Protein AF-A0A0M1JGL8-F1 (afdb_monomer)

pLDDT: mean 87.64, std 12.74, range [38.22, 98.44]

Foldseek 3Di:
DPPPCCDPVNVVVVVLVVLCVPPNDVVSVVVVCVPDVDDDDCVVVVCVPVVVDDPVNVVVVVVVVVD

Structure (mmCIF, N/CA/C/O backbone):
data_AF-A0A0M1JGL8-F1
#
_entry.id   AF-A0A0M1JGL8-F1
#
loop_
_atom_site.group_PDB
_atom_site.id
_atom_site.type_symbol
_atom_site.label_atom_id
_atom_site.label_alt_id
_atom_site.label_comp_id
_atom_site.label_asym_id
_atom_site.label_entity_id
_atom_site.label_seq_id
_atom_site.pdbx_PDB_ins_code
_atom_site.Cartn_x
_atom_site.Cartn_y
_atom_site.Cartn_z
_atom_site.occupancy
_atom_site.B_iso_or_equiv
_atom_site.auth_seq_id
_atom_site.auth_comp_id
_atom_site.auth_asym_id
_atom_site.auth_atom_id
_atom_site.pdbx_PDB_model_num
ATOM 1 N N . MET A 1 1 ? -3.049 -2.084 36.194 1.00 38.22 1 MET A N 1
ATOM 2 C CA . MET A 1 1 ? -3.190 -2.779 34.897 1.00 38.22 1 MET A CA 1
ATOM 3 C C . MET A 1 1 ? -2.134 -2.215 33.966 1.00 38.22 1 MET A C 1
ATOM 5 O O . MET A 1 1 ? -2.144 -1.012 33.744 1.00 38.22 1 MET A O 1
ATOM 9 N N . LEU A 1 2 ? -1.176 -3.032 33.521 1.00 45.00 2 LEU A N 1
ATOM 10 C CA . LEU A 1 2 ? -0.169 -2.600 32.553 1.00 45.00 2 LEU A CA 1
ATOM 11 C C . LEU A 1 2 ? -0.872 -2.447 31.205 1.00 45.00 2 LEU A C 1
ATOM 13 O O . LEU A 1 2 ? -1.254 -3.437 30.586 1.00 45.00 2 LEU A O 1
ATOM 17 N N . VAL A 1 3 ? -1.114 -1.207 30.791 1.00 56.09 3 VAL A N 1
ATOM 18 C CA . VAL A 1 3 ? -1.568 -0.928 29.433 1.00 56.09 3 VAL A CA 1
ATOM 19 C C . VAL A 1 3 ? -0.361 -1.211 28.548 1.00 56.09 3 VAL A C 1
ATOM 21 O O . VAL A 1 3 ? 0.584 -0.428 28.531 1.00 56.09 3 VAL A O 1
ATOM 24 N N . ASN A 1 4 ? -0.348 -2.360 27.872 1.00 60.03 4 ASN A N 1
ATOM 25 C CA . ASN A 1 4 ? 0.551 -2.564 26.74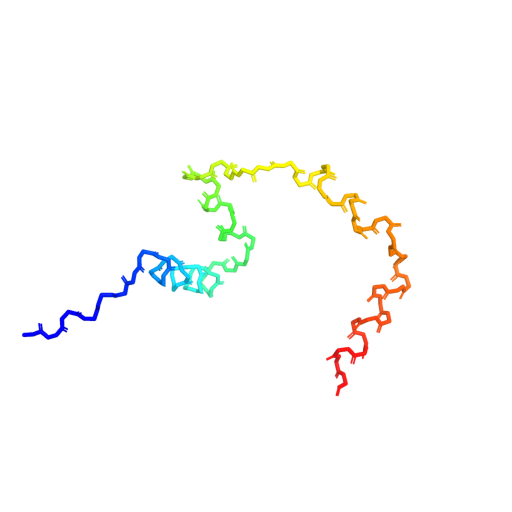4 1.00 60.03 4 ASN A CA 1
ATOM 26 C C . ASN A 1 4 ? 0.179 -1.498 25.716 1.00 60.03 4 ASN A C 1
ATOM 28 O O . ASN A 1 4 ? -0.826 -1.622 25.019 1.00 60.03 4 ASN A O 1
ATOM 32 N N . THR A 1 5 ? 0.928 -0.401 25.684 1.00 62.56 5 THR A N 1
ATOM 33 C CA . THR A 1 5 ? 0.732 0.685 24.731 1.00 62.56 5 THR A CA 1
ATOM 34 C C . THR A 1 5 ? 1.270 0.235 23.384 1.00 62.56 5 THR A C 1
ATOM 36 O O . THR A 1 5 ? 2.347 0.634 22.950 1.00 62.56 5 THR A O 1
ATOM 39 N N . THR A 1 6 ? 0.511 -0.635 22.719 1.00 68.12 6 THR A N 1
ATOM 40 C CA . THR A 1 6 ? 0.700 -0.923 21.304 1.00 68.12 6 THR A CA 1
ATOM 41 C C . THR A 1 6 ? 0.593 0.411 20.580 1.00 68.12 6 THR A C 1
ATOM 43 O O . THR A 1 6 ? -0.466 1.042 20.579 1.00 68.12 6 THR A O 1
ATOM 46 N N . ASN A 1 7 ? 1.712 0.913 20.063 1.00 88.19 7 ASN A N 1
ATOM 47 C CA . ASN A 1 7 ? 1.701 2.217 19.416 1.00 88.19 7 ASN A CA 1
ATOM 48 C C . ASN A 1 7 ? 0.823 2.148 18.150 1.00 88.19 7 ASN A C 1
ATOM 50 O O . ASN A 1 7 ? 0.547 1.067 17.621 1.00 88.19 7 ASN A O 1
ATOM 54 N N . LEU A 1 8 ? 0.375 3.302 17.649 1.00 90.38 8 LEU A N 1
ATOM 55 C CA . LEU A 1 8 ? -0.521 3.351 16.483 1.00 90.38 8 LEU A CA 1
ATOM 56 C C . LEU A 1 8 ? 0.053 2.610 15.265 1.00 90.38 8 LEU A C 1
ATOM 58 O O . LEU A 1 8 ? -0.694 2.026 14.485 1.00 90.38 8 LEU A O 1
ATOM 62 N N . TYR A 1 9 ? 1.381 2.582 15.133 1.00 89.06 9 TYR A N 1
ATOM 63 C CA . TYR A 1 9 ? 2.058 1.827 14.089 1.00 89.06 9 TYR A CA 1
ATOM 64 C C . TYR A 1 9 ? 1.852 0.313 14.244 1.00 89.06 9 TYR A C 1
ATOM 66 O O . TYR A 1 9 ? 1.465 -0.346 13.285 1.00 89.06 9 TYR A O 1
ATOM 74 N N . GLN A 1 10 ? 2.039 -0.245 15.439 1.00 92.12 10 GLN A N 1
ATOM 75 C CA . GLN A 1 10 ? 1.842 -1.672 15.710 1.00 92.12 10 GLN A CA 1
ATOM 76 C C . GLN A 1 10 ? 0.375 -2.094 15.538 1.00 92.12 10 GLN A C 1
ATOM 78 O O . GLN A 1 10 ? 0.106 -3.163 14.986 1.00 92.12 10 GLN A O 1
ATOM 83 N N . ILE A 1 11 ? -0.575 -1.238 15.934 1.00 93.19 11 ILE A N 1
ATOM 84 C CA . ILE A 1 11 ? -2.007 -1.451 15.666 1.00 93.19 11 ILE A CA 1
ATOM 85 C C . ILE A 1 11 ? -2.252 -1.532 14.155 1.00 93.19 11 ILE A C 1
ATOM 87 O O . ILE A 1 11 ? -2.914 -2.455 13.685 1.00 93.19 11 ILE A O 1
ATOM 91 N N . ARG A 1 12 ? -1.675 -0.604 13.381 1.00 91.44 12 ARG A N 1
ATOM 92 C CA . ARG A 1 12 ? -1.816 -0.573 11.920 1.00 91.44 12 ARG A CA 1
ATOM 93 C C . ARG A 1 12 ? -1.227 -1.812 11.249 1.00 91.44 12 ARG A C 1
ATOM 95 O O . ARG A 1 12 ? -1.879 -2.384 10.383 1.00 91.44 12 ARG A O 1
ATOM 102 N N . GLN A 1 13 ? -0.038 -2.250 11.668 1.00 93.50 13 GLN A N 1
ATOM 103 C CA . GLN A 1 13 ? 0.576 -3.477 11.145 1.00 93.50 13 GLN A CA 1
ATOM 104 C C . GLN A 1 13 ? -0.308 -4.697 11.417 1.00 93.50 13 GLN A C 1
ATOM 106 O O . GLN A 1 13 ? -0.624 -5.445 10.497 1.00 93.50 13 GLN A O 1
ATOM 111 N N . THR A 1 14 ? -0.803 -4.829 12.650 1.00 95.94 14 THR A N 1
ATOM 112 C CA . THR A 1 14 ? -1.702 -5.929 13.028 1.00 95.94 14 THR A CA 1
ATOM 113 C C . THR A 1 14 ? -2.987 -5.910 12.194 1.00 95.94 14 THR A C 1
ATOM 115 O O . THR A 1 14 ? -3.451 -6.947 11.725 1.00 95.94 14 THR A O 1
ATOM 118 N N . ALA A 1 15 ? -3.560 -4.726 11.959 1.00 94.06 15 ALA A N 1
ATOM 119 C CA . ALA A 1 15 ? -4.750 -4.578 11.129 1.00 94.06 15 ALA A CA 1
ATOM 120 C C . ALA A 1 15 ? -4.496 -4.996 9.671 1.00 94.06 15 ALA A C 1
ATOM 122 O O . ALA A 1 15 ? -5.331 -5.682 9.085 1.00 94.06 15 ALA A O 1
ATOM 123 N N . PHE A 1 16 ? -3.346 -4.640 9.090 1.00 95.25 16 PHE A N 1
ATOM 124 C CA . PHE A 1 16 ? -2.976 -5.071 7.739 1.00 95.25 16 PHE A CA 1
ATOM 125 C C . PHE A 1 16 ? -2.816 -6.587 7.636 1.00 95.25 16 PHE A C 1
ATOM 127 O O . PHE A 1 16 ? -3.303 -7.181 6.678 1.00 95.25 16 PHE A O 1
ATOM 134 N N . GLU A 1 17 ? -2.201 -7.230 8.628 1.00 97.12 17 GLU A N 1
ATOM 135 C CA . GLU A 1 17 ? -2.068 -8.690 8.654 1.00 97.12 17 GLU A CA 1
ATOM 136 C C . GLU A 1 17 ? -3.433 -9.386 8.674 1.00 97.12 17 GLU A C 1
ATOM 138 O O . GLU A 1 17 ? -3.673 -10.310 7.894 1.00 97.12 17 GLU A O 1
ATOM 143 N N . VAL A 1 18 ? -4.352 -8.908 9.519 1.00 98.12 18 VAL A N 1
ATOM 144 C CA . VAL A 1 18 ? -5.716 -9.445 9.606 1.00 98.12 18 VAL A CA 1
ATOM 145 C C . VAL A 1 18 ? -6.475 -9.219 8.299 1.00 98.12 18 VAL A C 1
ATOM 147 O O . VAL A 1 18 ? -7.024 -10.168 7.746 1.00 98.12 18 VAL A O 1
ATOM 150 N N . LEU A 1 19 ? -6.473 -7.998 7.759 1.00 96.94 19 LEU A N 1
ATOM 151 C CA . LEU A 1 19 ? -7.171 -7.695 6.507 1.00 96.94 19 LEU A CA 1
ATOM 152 C C . LEU A 1 19 ? -6.628 -8.525 5.340 1.00 96.94 19 LEU A C 1
ATOM 154 O O . LEU A 1 19 ? -7.411 -9.037 4.543 1.00 96.94 19 LEU A O 1
ATOM 158 N N . ASN A 1 20 ? -5.309 -8.705 5.254 1.00 97.62 20 ASN A N 1
ATOM 159 C CA . ASN A 1 20 ? -4.703 -9.536 4.221 1.00 97.62 20 ASN A CA 1
ATOM 160 C C . ASN A 1 20 ? -5.118 -11.007 4.358 1.00 97.62 20 ASN A C 1
ATOM 162 O O . ASN A 1 20 ? -5.396 -11.654 3.352 1.00 97.62 20 ASN A O 1
ATOM 166 N N . ARG A 1 21 ? -5.177 -11.533 5.589 1.00 98.00 21 ARG A N 1
ATOM 167 C CA . ARG A 1 21 ? -5.588 -12.919 5.848 1.00 98.00 21 ARG A CA 1
ATOM 168 C C . ARG A 1 21 ? -7.042 -13.172 5.452 1.00 98.00 21 ARG A C 1
ATOM 170 O O . ARG A 1 21 ? -7.323 -14.200 4.848 1.00 98.00 21 ARG A O 1
ATOM 177 N N . GLU A 1 22 ? -7.944 -12.253 5.788 1.00 98.44 22 GLU A N 1
ATOM 178 C CA . GLU A 1 22 ? -9.387 -12.447 5.586 1.00 98.44 22 GLU A CA 1
ATOM 179 C C . GLU A 1 22 ? -9.855 -12.077 4.170 1.00 98.44 22 GLU A C 1
ATOM 181 O O . GLU A 1 22 ? -10.755 -12.712 3.627 1.00 98.44 22 GLU A O 1
ATOM 186 N N . LEU A 1 23 ? -9.261 -11.050 3.555 1.00 97.69 23 LEU A N 1
ATOM 187 C CA . LEU A 1 23 ? -9.711 -10.520 2.261 1.00 97.69 23 LEU A CA 1
ATOM 188 C C . LEU A 1 23 ? -8.800 -10.930 1.098 1.00 97.69 23 LEU A C 1
ATOM 190 O O . LEU A 1 23 ? -9.190 -10.847 -0.069 1.00 97.69 23 LEU A O 1
ATOM 194 N N . GLY A 1 24 ? -7.567 -11.330 1.396 1.00 96.56 24 GLY A N 1
ATOM 195 C CA . GLY A 1 24 ? -6.499 -11.40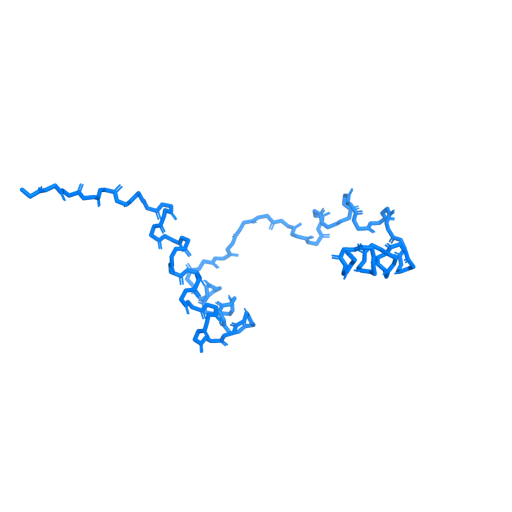6 0.413 1.00 96.56 24 GLY A CA 1
ATOM 196 C C . GLY A 1 24 ? -5.967 -10.021 0.011 1.00 96.56 24 GLY A C 1
ATOM 197 O O . GLY A 1 24 ? -6.596 -8.982 0.249 1.00 96.56 24 GLY A O 1
ATOM 198 N N . PRO A 1 25 ? -4.803 -9.979 -0.657 1.00 93.88 25 PRO A N 1
ATOM 199 C CA . PRO A 1 25 ? -4.060 -8.739 -0.877 1.00 93.88 25 PRO A CA 1
ATOM 200 C C . PRO A 1 25 ? -4.800 -7.744 -1.779 1.00 93.88 25 PRO A C 1
ATOM 202 O O . PRO A 1 25 ? -4.773 -6.540 -1.533 1.00 93.88 25 PRO A O 1
ATOM 205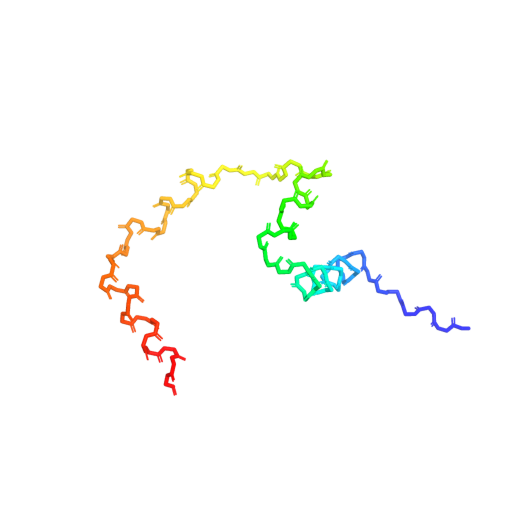 N N . VAL A 1 26 ? -5.503 -8.231 -2.807 1.00 94.56 26 VAL A N 1
ATOM 206 C CA . VAL A 1 26 ? -6.204 -7.371 -3.776 1.00 94.56 26 VAL A CA 1
ATOM 207 C C . VAL A 1 26 ? -7.376 -6.638 -3.124 1.00 94.56 26 VAL A C 1
ATOM 209 O O . VAL A 1 26 ? -7.520 -5.427 -3.293 1.00 94.56 26 VAL A O 1
ATOM 212 N N . ALA A 1 27 ? -8.220 -7.359 -2.383 1.00 96.38 27 ALA A N 1
ATOM 213 C CA . ALA A 1 27 ? -9.386 -6.764 -1.742 1.00 96.38 27 ALA A CA 1
ATOM 214 C C . ALA A 1 27 ? -8.989 -5.891 -0.545 1.00 96.38 27 ALA A C 1
ATOM 216 O O . ALA A 1 27 ? -9.556 -4.812 -0.386 1.00 96.38 27 ALA A O 1
ATOM 217 N N . MET A 1 28 ? -7.961 -6.282 0.221 1.00 95.88 28 MET A N 1
ATOM 218 C CA . MET A 1 28 ? -7.386 -5.428 1.264 1.00 95.88 28 MET A CA 1
ATOM 219 C C . MET A 1 28 ? -6.937 -4.072 0.703 1.00 95.88 28 MET A C 1
ATOM 221 O O . MET A 1 28 ? -7.317 -3.039 1.247 1.00 95.88 28 MET A O 1
ATOM 225 N N . ILE A 1 29 ? -6.154 -4.046 -0.384 1.00 91.19 29 ILE A N 1
ATOM 226 C CA . ILE A 1 29 ? -5.667 -2.783 -0.969 1.00 91.19 29 ILE A CA 1
ATOM 227 C C . ILE A 1 29 ? -6.838 -1.889 -1.388 1.00 91.19 29 ILE A C 1
ATOM 229 O O . ILE A 1 29 ? -6.841 -0.700 -1.077 1.00 91.19 29 ILE A O 1
ATOM 233 N N . ARG A 1 30 ? -7.857 -2.457 -2.046 1.00 92.56 30 ARG A N 1
ATOM 234 C CA . ARG A 1 30 ? -9.055 -1.703 -2.451 1.00 92.56 30 ARG A CA 1
ATOM 235 C C . ARG A 1 30 ? -9.823 -1.145 -1.256 1.00 92.56 30 ARG A C 1
ATOM 237 O O . ARG A 1 30 ? -10.29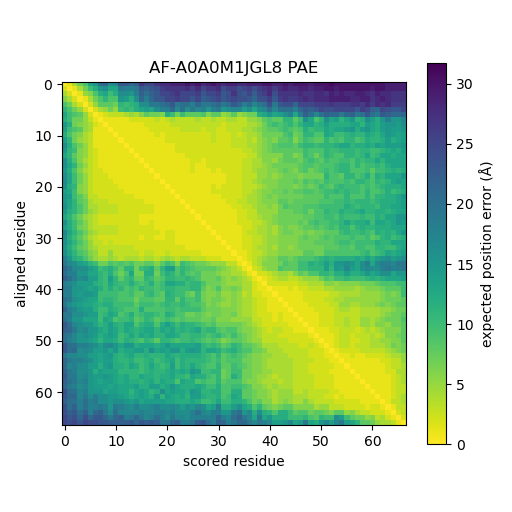8 -0.021 -1.342 1.00 92.56 30 ARG A O 1
ATOM 244 N N . PHE A 1 31 ? -9.931 -1.904 -0.165 1.00 94.12 31 PHE A N 1
ATOM 245 C CA . PHE A 1 31 ? -10.538 -1.431 1.081 1.00 94.12 31 PHE A CA 1
ATOM 246 C C . PHE A 1 31 ? -9.766 -0.237 1.655 1.00 94.12 31 PHE A C 1
ATOM 248 O O . PHE A 1 31 ? -10.360 0.793 1.953 1.00 94.12 31 PHE A O 1
ATOM 255 N N . LEU A 1 32 ? -8.435 -0.325 1.742 1.00 91.81 32 LEU A N 1
ATOM 256 C CA . LEU A 1 32 ? -7.609 0.777 2.251 1.00 91.81 32 LEU A CA 1
ATOM 257 C C . LEU A 1 32 ? -7.742 2.043 1.393 1.00 91.81 32 LEU A C 1
ATOM 259 O O . LEU A 1 32 ? -7.868 3.138 1.938 1.00 91.81 32 LEU A O 1
ATOM 263 N N . GLN A 1 33 ? -7.811 1.891 0.067 1.00 89.75 33 GLN A N 1
ATOM 264 C CA . GLN A 1 33 ? -8.005 2.997 -0.879 1.00 89.75 33 GLN A CA 1
ATOM 265 C C . GLN A 1 33 ? -9.328 3.762 -0.694 1.00 89.75 33 GLN A C 1
ATOM 267 O O . GLN A 1 33 ? -9.450 4.881 -1.186 1.00 89.75 33 GLN A O 1
ATOM 272 N N . GLN A 1 34 ? -10.320 3.199 0.008 1.00 92.25 34 GLN A N 1
ATOM 273 C CA . GLN A 1 34 ? -11.569 3.907 0.325 1.00 92.25 34 GLN A CA 1
ATOM 274 C C . GLN A 1 34 ? -11.374 5.004 1.378 1.00 92.25 34 GLN A C 1
ATOM 276 O O . GLN A 1 34 ? -12.134 5.970 1.401 1.00 92.25 34 GLN A O 1
ATOM 281 N N . TYR A 1 35 ? -10.380 4.844 2.253 1.00 88.69 35 TYR A N 1
ATOM 282 C CA . TYR A 1 35 ? -10.150 5.717 3.407 1.00 88.69 35 TYR A CA 1
ATOM 283 C C . TYR A 1 35 ? -8.836 6.489 3.309 1.00 88.69 35 TYR A C 1
ATOM 285 O O . TYR A 1 35 ? -8.682 7.529 3.946 1.00 88.69 35 TYR A O 1
ATOM 293 N N . GLU A 1 36 ? -7.894 5.998 2.509 1.00 81.38 36 GLU A N 1
ATOM 294 C CA . GLU A 1 36 ? -6.602 6.624 2.292 1.00 81.38 36 GLU A CA 1
ATOM 295 C C . GLU A 1 36 ? -6.297 6.712 0.798 1.00 81.38 36 GLU A C 1
ATOM 297 O O . GLU A 1 36 ? -6.227 5.707 0.096 1.00 81.38 36 GLU A O 1
ATOM 302 N N . SER A 1 37 ? -6.015 7.920 0.315 1.00 75.81 37 SER A N 1
ATOM 303 C CA . SER A 1 37 ? -5.573 8.147 -1.067 1.00 75.81 37 SER A CA 1
ATOM 304 C C . SER A 1 37 ? -4.163 7.603 -1.339 1.00 75.81 37 SER A C 1
ATOM 306 O O . SER A 1 37 ? -3.743 7.509 -2.491 1.00 75.81 37 SER A O 1
ATOM 308 N N . GLY A 1 38 ? -3.416 7.272 -0.280 1.00 73.75 38 GLY A N 1
ATOM 309 C CA . GLY A 1 38 ? -1.971 7.080 -0.342 1.00 73.75 38 GLY A CA 1
ATOM 310 C C . GLY A 1 38 ? -1.229 8.386 -0.649 1.00 73.75 38 GLY A C 1
ATOM 311 O O . GLY A 1 38 ? -1.824 9.444 -0.853 1.00 73.75 38 GLY A O 1
ATOM 312 N N . TYR A 1 39 ? 0.097 8.316 -0.657 1.00 79.69 39 TYR A N 1
ATOM 313 C CA . TYR A 1 39 ? 0.976 9.414 -1.052 1.00 79.69 39 TYR A CA 1
ATOM 314 C C . TYR A 1 39 ? 2.110 8.869 -1.923 1.00 79.69 39 TYR A C 1
ATOM 316 O O . TYR A 1 39 ? 2.488 7.704 -1.798 1.00 79.69 39 TYR A O 1
ATOM 324 N N . GLY A 1 40 ? 2.661 9.725 -2.784 1.00 83.81 40 GLY A N 1
ATOM 325 C CA . GLY A 1 40 ? 3.714 9.363 -3.735 1.00 83.81 40 GLY A CA 1
ATOM 326 C C . GLY A 1 40 ? 3.191 9.097 -5.145 1.00 83.81 40 GLY A C 1
ATOM 327 O O . GLY A 1 40 ? 1.986 9.053 -5.392 1.00 83.81 40 GLY A O 1
ATOM 328 N N . ASP A 1 41 ? 4.119 8.948 -6.082 1.00 87.00 41 ASP A N 1
ATOM 329 C CA . ASP A 1 41 ? 3.834 8.703 -7.493 1.00 87.00 41 ASP A CA 1
ATOM 330 C C . ASP A 1 41 ? 4.545 7.411 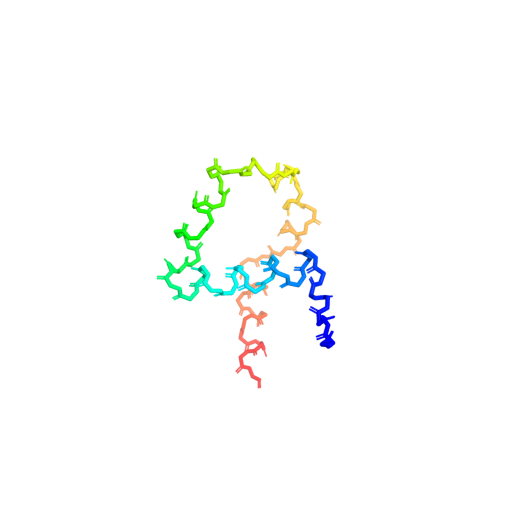-7.885 1.00 87.00 41 ASP A C 1
ATOM 332 O O . ASP A 1 41 ? 5.649 7.430 -8.424 1.00 87.00 41 ASP A O 1
ATOM 336 N N . TYR A 1 42 ? 3.916 6.268 -7.582 1.00 85.44 42 TYR A N 1
ATOM 337 C CA . TYR A 1 42 ? 4.519 4.960 -7.858 1.00 85.44 42 TYR A CA 1
ATOM 338 C C . TYR A 1 42 ? 4.892 4.800 -9.334 1.00 85.44 42 TYR A C 1
ATOM 340 O O . TYR A 1 42 ? 5.877 4.135 -9.638 1.00 85.44 42 TYR A O 1
ATOM 348 N N . SER A 1 43 ? 4.153 5.432 -10.251 1.00 87.25 43 SER A N 1
ATOM 349 C CA . SER A 1 43 ? 4.485 5.398 -11.676 1.00 87.25 43 SER A CA 1
ATOM 350 C C . SER A 1 43 ? 5.863 6.007 -11.932 1.00 87.25 43 SER A C 1
ATOM 352 O O . SER A 1 43 ? 6.648 5.414 -12.661 1.00 87.25 43 SER A O 1
ATOM 354 N N . LYS A 1 44 ? 6.194 7.135 -11.289 1.00 93.19 44 LYS A N 1
ATOM 355 C CA . LYS A 1 44 ? 7.538 7.732 -11.358 1.00 93.19 44 LYS A CA 1
ATOM 356 C C . LYS A 1 44 ? 8.564 6.972 -10.525 1.00 93.19 44 LYS A C 1
ATOM 358 O O . LYS A 1 44 ? 9.650 6.680 -11.016 1.00 93.19 44 LYS A O 1
ATOM 363 N N . ASP A 1 45 ? 8.231 6.641 -9.281 1.00 92.81 45 ASP A N 1
ATOM 364 C CA . ASP A 1 45 ? 9.173 6.046 -8.328 1.00 92.81 45 ASP A CA 1
ATOM 365 C C . ASP A 1 45 ? 9.628 4.649 -8.770 1.00 92.81 45 ASP A C 1
ATOM 367 O O . ASP A 1 45 ? 10.773 4.256 -8.544 1.00 92.81 45 ASP A O 1
ATOM 371 N N . ARG A 1 46 ? 8.761 3.901 -9.462 1.00 91.81 46 ARG A N 1
ATOM 372 C CA . ARG A 1 46 ? 9.077 2.574 -10.001 1.00 91.81 46 ARG A CA 1
ATOM 373 C C . ARG A 1 46 ? 10.263 2.604 -10.970 1.00 91.81 46 ARG A C 1
ATOM 375 O O . ARG A 1 46 ? 11.087 1.692 -10.919 1.00 91.81 46 ARG A O 1
ATOM 382 N N . HIS A 1 47 ? 10.38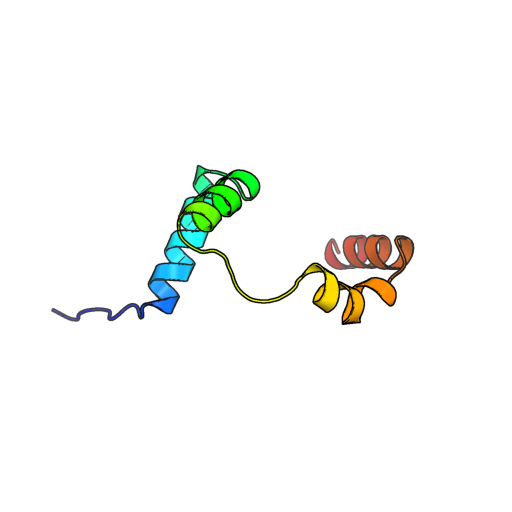0 3.640 -11.801 1.00 93.44 47 HIS A N 1
ATOM 383 C CA . HIS A 1 47 ? 11.456 3.764 -12.793 1.00 93.44 47 HIS A CA 1
ATOM 384 C C . HIS A 1 47 ? 12.853 3.854 -12.170 1.00 93.44 47 HIS A C 1
ATOM 386 O O . HIS A 1 47 ? 13.827 3.434 -12.784 1.00 93.44 47 HIS A O 1
ATOM 392 N N . GLN A 1 48 ? 12.971 4.310 -10.918 1.00 92.50 48 GLN A N 1
ATOM 393 C CA . GLN A 1 48 ? 14.270 4.436 -10.242 1.00 92.50 48 GLN A CA 1
ATOM 394 C C . GLN A 1 48 ? 14.992 3.094 -10.062 1.00 92.50 48 GLN A C 1
ATOM 396 O O . GLN A 1 48 ? 16.212 3.064 -9.903 1.00 92.50 48 GLN A O 1
ATOM 401 N N . TRP A 1 49 ? 14.255 1.982 -10.061 1.00 88.3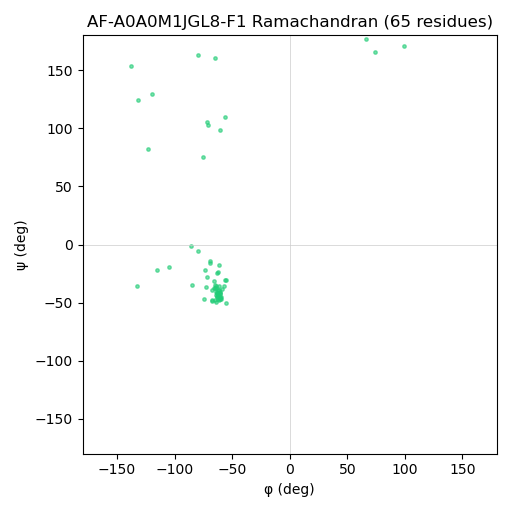1 49 TRP A N 1
ATOM 402 C CA . TRP A 1 49 ? 14.828 0.663 -9.820 1.00 88.31 49 TRP A CA 1
ATOM 403 C C . TRP A 1 49 ? 14.373 -0.397 -10.820 1.00 88.31 49 TRP A C 1
ATOM 405 O O . TRP A 1 49 ? 15.200 -1.232 -11.168 1.00 88.31 49 TRP A O 1
ATOM 415 N N . ILE A 1 50 ? 13.120 -0.381 -11.306 1.00 91.19 50 ILE A N 1
ATOM 416 C CA . ILE A 1 50 ? 12.608 -1.435 -12.205 1.00 91.19 50 ILE A CA 1
ATOM 417 C C . ILE A 1 50 ? 13.365 -1.458 -13.536 1.00 91.19 50 ILE A C 1
ATOM 419 O O . ILE A 1 50 ? 13.611 -2.531 -14.072 1.00 91.19 50 ILE A O 1
ATOM 423 N N . ASP A 1 51 ? 13.764 -0.286 -14.037 1.00 93.00 51 ASP A N 1
ATOM 424 C CA . ASP A 1 51 ? 14.392 -0.140 -15.354 1.00 93.00 51 ASP A CA 1
ATOM 425 C C . ASP A 1 51 ? 15.799 -0.764 -15.385 1.00 93.00 51 ASP A C 1
ATOM 427 O O . ASP A 1 51 ? 16.333 -1.054 -16.453 1.00 93.00 51 ASP A O 1
ATOM 431 N N . ASN A 1 52 ? 16.375 -1.033 -14.208 1.00 92.81 52 ASN A N 1
ATOM 432 C CA . ASN A 1 52 ? 17.658 -1.715 -14.053 1.00 92.81 52 ASN A CA 1
ATOM 433 C C . ASN A 1 52 ? 17.536 -3.250 -14.051 1.00 92.81 52 ASN A C 1
ATOM 435 O O . ASN A 1 52 ? 18.555 -3.926 -13.921 1.00 92.81 52 ASN A O 1
ATOM 439 N N . PHE A 1 53 ? 16.326 -3.810 -14.156 1.00 92.50 53 PHE A N 1
ATOM 440 C CA . PHE A 1 53 ? 16.097 -5.255 -14.175 1.00 92.50 53 PHE A CA 1
ATOM 441 C C . PHE A 1 53 ? 15.430 -5.693 -15.475 1.00 92.50 53 PHE A C 1
ATOM 443 O O . PHE A 1 53 ? 14.366 -5.204 -15.855 1.00 92.50 53 PHE A O 1
ATOM 450 N N . SER A 1 54 ? 16.001 -6.705 -16.120 1.00 94.06 54 SER A N 1
ATOM 451 C CA . SER A 1 54 ? 15.298 -7.473 -17.139 1.00 94.06 54 SER A CA 1
ATOM 452 C C . SER A 1 54 ? 14.369 -8.511 -16.499 1.00 94.06 54 SER A C 1
ATOM 454 O O . SER A 1 54 ? 14.515 -8.904 -15.339 1.00 94.06 54 SER A O 1
ATOM 456 N N . VAL A 1 55 ? 13.419 -9.027 -17.284 1.00 93.44 55 VAL A N 1
ATOM 457 C CA . VAL A 1 55 ? 12.569 -10.153 -16.854 1.00 93.44 55 VAL A CA 1
ATOM 458 C C . VAL A 1 55 ? 13.418 -11.371 -16.468 1.00 93.44 55 VAL A C 1
ATOM 460 O O . VAL A 1 55 ? 13.080 -12.067 -15.512 1.00 93.44 55 VAL A O 1
ATOM 463 N N . ALA A 1 56 ? 14.534 -11.608 -17.165 1.00 95.81 56 ALA A N 1
ATOM 464 C CA . ALA A 1 56 ? 15.451 -12.698 -16.844 1.00 95.81 56 ALA A CA 1
ATOM 465 C C . ALA A 1 56 ? 16.074 -12.521 -15.448 1.00 95.81 56 ALA A C 1
ATOM 467 O O . ALA A 1 56 ? 16.036 -13.461 -14.653 1.00 95.81 56 ALA A O 1
ATOM 468 N N . ASP A 1 57 ? 16.527 -11.308 -15.109 1.00 94.88 57 ASP A N 1
ATOM 469 C CA . ASP A 1 57 ? 17.104 -10.992 -13.791 1.00 94.88 57 ASP A CA 1
ATOM 470 C C . ASP A 1 57 ? 16.092 -11.207 -12.655 1.00 94.88 57 ASP A C 1
ATOM 472 O O . ASP A 1 57 ? 16.434 -11.646 -11.550 1.00 94.88 57 ASP A O 1
ATOM 476 N N . ILE A 1 58 ? 14.815 -10.907 -12.916 1.00 92.69 58 ILE A N 1
ATOM 477 C CA . ILE A 1 58 ? 13.726 -11.124 -11.956 1.00 92.69 58 ILE A CA 1
ATOM 478 C C . ILE A 1 58 ? 13.509 -12.626 -11.735 1.00 92.69 58 ILE A C 1
ATOM 480 O O . ILE A 1 58 ? 13.436 -13.076 -10.589 1.00 92.69 58 ILE A O 1
ATOM 484 N N . VAL A 1 59 ? 13.430 -13.408 -12.815 1.00 95.44 59 VAL A N 1
ATOM 485 C CA . VAL A 1 59 ? 13.240 -14.866 -12.748 1.00 95.44 59 VAL A CA 1
ATOM 486 C C . VAL A 1 59 ? 14.405 -15.548 -12.034 1.00 95.44 59 VAL A C 1
ATOM 488 O O . VAL A 1 59 ? 14.182 -16.392 -11.163 1.00 95.44 59 VAL A O 1
ATOM 491 N N . GLU A 1 60 ? 15.641 -15.153 -12.331 1.00 95.56 60 GLU A N 1
ATOM 492 C CA . GLU A 1 60 ? 16.827 -15.678 -11.655 1.00 95.56 60 GLU A CA 1
ATOM 493 C C . GLU A 1 60 ? 16.791 -15.396 -10.144 1.00 95.56 60 GLU A C 1
ATOM 495 O O . GLU A 1 60 ? 17.007 -16.300 -9.331 1.00 95.56 60 GLU A O 1
ATOM 500 N N . ASN A 1 61 ? 16.428 -14.173 -9.743 1.00 92.69 61 ASN A N 1
ATOM 501 C CA . ASN A 1 61 ? 16.310 -13.816 -8.329 1.00 92.69 61 ASN A CA 1
ATOM 502 C C . ASN A 1 61 ? 15.216 -14.599 -7.590 1.00 92.69 61 ASN A C 1
ATOM 504 O O . ASN A 1 61 ? 15.423 -14.969 -6.431 1.00 92.69 61 ASN A O 1
ATOM 508 N N . MET A 1 62 ? 14.073 -14.870 -8.231 1.00 92.19 62 MET A N 1
ATOM 509 C CA . MET A 1 62 ? 13.022 -15.712 -7.643 1.00 92.19 62 MET A CA 1
ATOM 510 C C . MET A 1 62 ? 13.528 -17.136 -7.394 1.00 92.19 62 MET A C 1
ATOM 512 O O . MET A 1 62 ? 13.378 -17.658 -6.290 1.00 92.19 62 MET A O 1
ATOM 516 N N . ASN A 1 63 ? 14.201 -17.730 -8.382 1.00 94.25 63 ASN A N 1
ATOM 517 C CA . ASN A 1 63 ? 14.757 -19.079 -8.271 1.00 94.25 63 ASN A CA 1
ATOM 518 C C . ASN A 1 63 ? 15.866 -19.176 -7.217 1.00 94.25 63 ASN A C 1
ATOM 520 O O . ASN A 1 63 ? 15.982 -20.196 -6.542 1.00 94.25 63 ASN A O 1
ATOM 524 N N . ARG A 1 64 ? 16.674 -18.121 -7.049 1.00 92.81 64 ARG A N 1
ATOM 525 C CA . ARG A 1 64 ? 17.708 -18.056 -6.009 1.00 92.81 64 ARG A CA 1
ATOM 526 C C . ARG A 1 64 ? 17.118 -17.988 -4.601 1.00 92.81 64 ARG A C 1
ATOM 528 O O . ARG A 1 64 ? 17.670 -18.614 -3.710 1.00 92.81 64 ARG A O 1
ATOM 535 N N . LYS A 1 65 ? 16.026 -17.241 -4.395 1.00 79.31 65 LYS A N 1
ATOM 536 C CA . LYS A 1 65 ? 15.355 -17.113 -3.085 1.00 79.31 65 LYS A CA 1
ATOM 537 C C . LYS A 1 65 ? 14.566 -18.355 -2.664 1.00 79.31 65 LYS A C 1
ATOM 539 O O . LYS A 1 65 ? 14.274 -18.501 -1.486 1.00 79.31 65 LYS A O 1
ATOM 544 N N . ALA A 1 66 ? 14.181 -19.201 -3.616 1.00 72.19 66 ALA A N 1
ATOM 545 C CA . ALA A 1 66 ? 13.499 -20.464 -3.343 1.00 72.19 66 ALA A CA 1
ATOM 546 C C . ALA A 1 66 ? 14.456 -21.594 -2.901 1.00 72.19 66 ALA A C 1
ATOM 548 O O . ALA A 1 66 ? 13.985 -22.683 -2.578 1.00 72.19 66 ALA A O 1
ATOM 549 N N . ARG A 1 67 ? 15.774 -21.348 -2.926 1.00 56.25 67 ARG A N 1
ATOM 550 C CA . ARG A 1 67 ? 16.830 -22.241 -2.428 1.00 56.25 67 ARG A CA 1
ATOM 551 C C . ARG A 1 67 ? 17.252 -21.826 -1.026 1.00 56.25 67 ARG A C 1
ATOM 553 O O . ARG A 1 67 ? 17.557 -22.746 -0.242 1.00 56.25 67 ARG A O 1
#

Solvent-accessible surface area (backbone atoms only — not comparable to full-atom values): 4202 Å² total; per-residue (Å²): 132,87,75,79,75,69,48,73,64,57,51,49,53,53,49,50,55,51,40,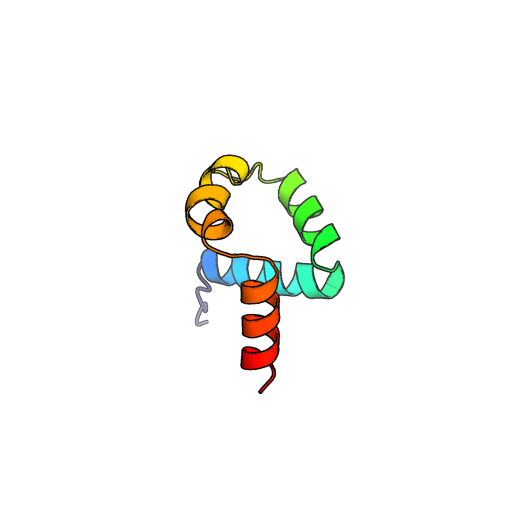33,71,77,55,32,66,71,52,33,52,56,56,50,53,75,82,40,90,76,83,86,54,64,82,63,59,45,55,80,55,54,75,82,51,54,72,65,58,51,53,52,52,54,60,59,73,76,107

Sequence (67 aa):
MLVNTTNLYQIRQTAFEVLNRELGPVAMIRFLQQYESGYGDYSKDRHQWIDNFSVADIVENMNRKAR

Mean predicted aligned error: 8.75 Å

Secondary structure (DSSP, 8-state):
-------HHHHHHHHHHHHHHHHHHHHHHHHHTTT----S-HHHHHHHHHTT--HHHHHHHHHHHT-

Radius of 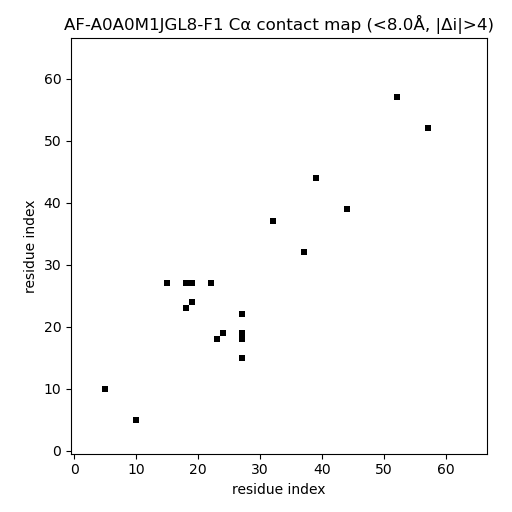gyration: 17.58 Å; Cα contacts (8 Å, |Δi|>4): 10; chains: 1; bounding box: 29×32×52 Å